Protein AF-A0A9E6BVR3-F1 (afdb_monomer)

pLDDT: mean 75.53, std 14.47, range [41.91, 92.44]

Sequence (86 aa):
MNKAALIRWLKRPRNAFAVGGDELNRIIDGGNYGWPLETLGTRYNGLPIPNTISYGRHDVYAAPVFAWLPSVAVSSLAVIDNFHES

Structure (mmCIF, N/CA/C/O backbone):
data_AF-A0A9E6BVR3-F1
#
_entry.id   AF-A0A9E6BVR3-F1
#
loop_
_atom_site.group_PDB
_atom_site.id
_atom_site.type_symbol
_atom_site.label_atom_id
_atom_site.label_alt_id
_atom_site.label_comp_id
_atom_site.label_asym_id
_atom_site.label_entity_id
_atom_site.label_seq_id
_atom_site.pdbx_PDB_ins_code
_atom_site.Cartn_x
_atom_site.Cartn_y
_atom_site.Cartn_z
_atom_site.occupancy
_atom_site.B_iso_or_equiv
_atom_site.auth_seq_id
_atom_site.auth_comp_id
_atom_site.auth_asym_id
_atom_site.auth_atom_id
_atom_site.pdbx_PDB_model_num
ATOM 1 N N . MET A 1 1 ? -19.581 -5.983 4.932 1.00 41.91 1 MET A N 1
ATOM 2 C CA . MET A 1 1 ? -18.574 -5.201 5.687 1.00 41.91 1 MET A CA 1
ATOM 3 C C . MET A 1 1 ? -17.330 -5.062 4.827 1.00 41.91 1 MET A C 1
ATOM 5 O O . MET A 1 1 ? -16.763 -6.081 4.457 1.00 41.91 1 MET A O 1
ATOM 9 N N . ASN A 1 2 ? -16.942 -3.837 4.465 1.00 44.94 2 ASN A N 1
ATOM 10 C CA . ASN A 1 2 ? -15.680 -3.589 3.762 1.00 44.94 2 ASN A CA 1
ATOM 11 C C . ASN A 1 2 ? -14.545 -3.682 4.787 1.00 44.94 2 ASN A C 1
ATOM 13 O O . ASN A 1 2 ? -14.594 -2.983 5.796 1.00 44.94 2 ASN A O 1
ATOM 17 N N . LYS A 1 3 ? -13.564 -4.558 4.570 1.00 55.47 3 LYS A N 1
ATOM 18 C CA . LYS A 1 3 ? -12.420 -4.711 5.477 1.00 55.47 3 LYS A CA 1
ATOM 19 C C . LYS A 1 3 ? -11.315 -3.752 5.027 1.00 55.47 3 LYS A C 1
ATOM 21 O O . LYS A 1 3 ? -10.928 -3.768 3.863 1.00 55.47 3 LYS A O 1
ATOM 26 N N . ALA A 1 4 ? -10.825 -2.901 5.921 1.00 59.53 4 ALA A N 1
ATOM 27 C CA . ALA A 1 4 ? -9.565 -2.191 5.710 1.00 59.53 4 ALA A CA 1
ATOM 28 C C . ALA A 1 4 ? -8.420 -3.081 6.207 1.00 59.53 4 ALA A C 1
ATOM 30 O O . ALA A 1 4 ? -8.57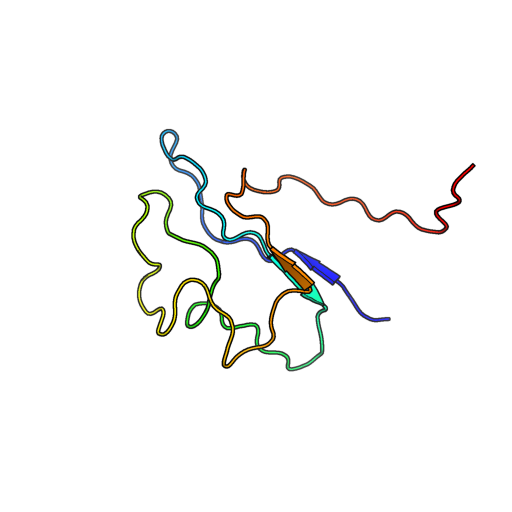9 -3.776 7.212 1.00 59.53 4 ALA A O 1
ATOM 31 N N . ALA A 1 5 ? -7.287 -3.083 5.508 1.00 60.81 5 ALA A N 1
ATOM 32 C CA . ALA A 1 5 ? -6.101 -3.810 5.945 1.00 60.81 5 ALA A CA 1
ATOM 33 C C . ALA A 1 5 ? -4.851 -2.944 5.785 1.00 60.81 5 ALA A C 1
ATOM 35 O O . ALA A 1 5 ? -4.712 -2.200 4.812 1.00 60.81 5 ALA A O 1
ATOM 36 N N . LEU A 1 6 ? -3.938 -3.077 6.7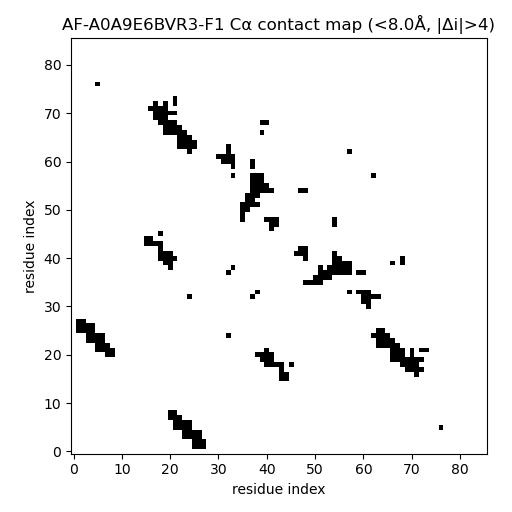48 1.00 57.66 6 LEU A N 1
ATOM 37 C CA . LEU A 1 6 ? -2.575 -2.579 6.637 1.00 57.66 6 LEU A CA 1
ATOM 38 C C . LEU A 1 6 ? -1.735 -3.669 5.970 1.00 57.66 6 LEU A C 1
ATOM 40 O O . LEU A 1 6 ? -1.596 -4.766 6.518 1.00 57.66 6 LEU A O 1
ATOM 44 N N . ILE A 1 7 ? -1.181 -3.375 4.798 1.00 61.00 7 ILE A N 1
ATOM 45 C CA . ILE A 1 7 ? -0.228 -4.266 4.134 1.00 61.00 7 ILE A CA 1
ATOM 46 C C . ILE A 1 7 ? 1.175 -3.737 4.449 1.00 61.00 7 ILE A C 1
ATOM 48 O O . ILE A 1 7 ? 1.485 -2.585 4.171 1.00 61.00 7 ILE A O 1
ATOM 52 N N . ARG A 1 8 ? 2.011 -4.576 5.072 1.00 58.03 8 ARG A N 1
ATOM 53 C CA . ARG A 1 8 ? 3.373 -4.239 5.520 1.00 58.03 8 ARG A CA 1
ATOM 54 C C . ARG A 1 8 ? 4.403 -5.083 4.769 1.00 58.03 8 ARG A C 1
ATOM 56 O O . ARG A 1 8 ? 4.244 -6.301 4.715 1.00 58.03 8 ARG A O 1
ATOM 63 N N . TRP A 1 9 ? 5.510 -4.486 4.313 1.00 57.25 9 TRP A N 1
ATOM 64 C CA . TRP A 1 9 ? 6.574 -5.208 3.595 1.00 57.25 9 TRP A CA 1
ATOM 65 C C . TRP A 1 9 ? 7.978 -5.099 4.241 1.00 57.25 9 TRP A C 1
ATOM 67 O O . TRP A 1 9 ? 8.430 -4.027 4.619 1.00 57.25 9 TRP A O 1
ATOM 77 N N . LEU A 1 10 ? 8.619 -6.279 4.347 1.00 48.56 10 LEU A N 1
ATOM 78 C CA . LEU A 1 10 ? 10.003 -6.696 4.689 1.00 48.56 10 LEU A CA 1
ATOM 79 C C . LEU A 1 10 ? 10.778 -6.112 5.905 1.00 48.56 10 LEU A C 1
ATOM 81 O O . LEU A 1 10 ? 10.724 -4.948 6.271 1.00 48.56 10 LEU A O 1
ATOM 85 N N . LYS A 1 11 ? 11.538 -7.017 6.552 1.00 44.34 11 LYS A N 1
ATOM 86 C CA . LYS A 1 11 ? 12.261 -6.876 7.836 1.00 44.34 11 LYS A CA 1
ATOM 87 C C . LYS A 1 11 ? 13.380 -5.818 7.834 1.00 44.34 11 LYS A C 1
ATOM 89 O O . LYS A 1 11 ? 14.150 -5.705 6.886 1.00 44.34 11 LYS A O 1
ATOM 94 N N . ARG A 1 12 ? 13.531 -5.152 8.988 1.00 47.62 12 ARG A N 1
ATOM 95 C CA . ARG A 1 12 ? 14.574 -4.162 9.318 1.00 47.62 12 ARG A CA 1
ATOM 96 C C . ARG A 1 12 ? 15.960 -4.796 9.559 1.00 47.62 12 ARG A C 1
ATOM 98 O O . ARG A 1 12 ? 16.063 -5.682 10.407 1.00 47.62 12 ARG A O 1
ATOM 105 N N . PRO A 1 13 ? 17.042 -4.266 8.967 1.00 49.22 13 PRO A N 1
ATOM 106 C CA . PRO A 1 13 ? 18.359 -4.195 9.598 1.00 49.22 13 PRO A CA 1
ATOM 107 C C . PRO A 1 13 ? 18.494 -2.903 10.434 1.00 49.22 13 PRO A C 1
ATOM 109 O O . PRO A 1 13 ? 17.850 -1.898 10.146 1.00 49.22 13 PRO A O 1
ATOM 112 N N . ARG A 1 14 ? 19.331 -2.922 11.483 1.00 47.53 14 ARG A N 1
ATOM 113 C CA . ARG A 1 14 ? 19.412 -1.894 12.553 1.00 47.53 14 ARG A CA 1
ATOM 114 C C . ARG A 1 14 ? 19.797 -0.463 12.115 1.00 47.53 14 ARG A C 1
ATOM 116 O O . ARG A 1 14 ? 19.753 0.430 12.952 1.00 47.53 14 ARG A O 1
ATOM 123 N N . ASN A 1 15 ? 20.137 -0.233 10.843 1.00 46.44 15 ASN A N 1
ATOM 124 C CA . ASN A 1 15 ? 20.804 0.994 10.381 1.00 46.44 15 ASN A CA 1
ATOM 125 C C . ASN A 1 15 ? 20.093 1.672 9.190 1.00 46.44 15 ASN A C 1
ATOM 127 O O . ASN A 1 15 ? 20.714 2.441 8.463 1.00 46.44 15 ASN A O 1
ATOM 131 N N . ALA A 1 16 ? 18.821 1.354 8.944 1.00 49.72 16 ALA A N 1
ATOM 132 C CA . ALA A 1 16 ? 18.058 1.921 7.837 1.00 49.72 16 ALA A CA 1
ATOM 133 C C . ALA A 1 16 ? 17.044 2.969 8.307 1.00 49.72 16 ALA A C 1
ATOM 135 O O . ALA A 1 16 ? 16.223 2.688 9.182 1.00 49.72 16 ALA A O 1
ATOM 136 N N . PHE A 1 17 ? 17.057 4.144 7.675 1.00 48.09 17 PHE A N 1
ATOM 137 C CA . PHE A 1 17 ? 15.948 5.091 7.751 1.00 48.09 17 PHE A CA 1
ATOM 138 C C . PHE A 1 17 ? 14.759 4.491 6.990 1.00 48.09 17 PHE A C 1
ATOM 140 O O . PHE A 1 17 ? 14.928 3.913 5.918 1.00 48.09 17 PHE A O 1
ATOM 147 N N . ALA A 1 18 ? 13.562 4.542 7.567 1.00 51.31 18 ALA A N 1
ATOM 148 C CA . ALA A 1 18 ? 12.375 4.031 6.897 1.00 51.31 18 ALA A CA 1
ATOM 149 C C . ALA A 1 18 ? 11.996 4.995 5.756 1.00 51.31 18 ALA A C 1
ATOM 151 O O . ALA A 1 18 ? 11.917 6.204 5.955 1.00 51.31 18 ALA A O 1
ATOM 152 N N . VAL A 1 19 ? 11.853 4.460 4.539 1.00 62.84 19 VAL A N 1
ATOM 153 C CA . VAL A 1 19 ? 11.736 5.251 3.299 1.00 62.84 19 VAL A CA 1
ATOM 154 C C . VAL A 1 19 ? 10.330 5.107 2.701 1.00 62.84 19 VAL A C 1
ATOM 156 O O . VAL A 1 19 ? 10.159 4.953 1.498 1.00 62.84 19 VAL A O 1
ATOM 159 N N . GLY A 1 20 ? 9.296 5.111 3.548 1.00 68.44 20 GLY A N 1
ATOM 160 C CA . GLY A 1 20 ? 7.919 4.911 3.080 1.00 68.44 20 GLY A CA 1
ATOM 161 C C . GLY A 1 20 ? 7.532 3.448 2.875 1.00 68.44 20 GLY A C 1
ATOM 162 O O . GLY A 1 20 ? 8.164 2.544 3.421 1.00 68.44 20 GLY A O 1
ATOM 163 N N . GLY A 1 21 ? 6.471 3.240 2.092 1.00 75.94 21 GLY A N 1
ATOM 164 C CA . GLY A 1 21 ? 5.948 1.915 1.737 1.00 75.94 21 GLY A CA 1
ATOM 165 C C . GLY A 1 21 ? 4.888 1.352 2.680 1.00 75.94 21 GLY A C 1
ATOM 166 O O . GLY A 1 21 ? 4.432 0.234 2.458 1.00 75.94 21 GLY A O 1
ATOM 167 N N . ASP A 1 22 ? 4.482 2.107 3.705 1.00 83.31 22 ASP A N 1
ATOM 168 C CA . ASP A 1 22 ? 3.269 1.783 4.453 1.00 83.31 22 ASP A CA 1
ATOM 169 C C . ASP A 1 22 ? 2.066 2.408 3.748 1.00 83.31 22 ASP A C 1
ATOM 171 O O . ASP A 1 22 ? 2.019 3.619 3.508 1.00 83.31 22 ASP A O 1
ATOM 175 N N . GLU A 1 23 ? 1.088 1.567 3.439 1.00 87.62 23 GLU A N 1
ATOM 176 C CA . GLU A 1 23 ? -0.086 1.917 2.651 1.00 87.62 23 GLU A CA 1
ATOM 177 C C . GLU A 1 23 ? -1.343 1.349 3.323 1.00 87.62 23 GLU A C 1
ATOM 179 O O . GLU A 1 23 ? -1.412 0.168 3.686 1.00 87.62 23 GLU A O 1
ATOM 184 N N . LEU A 1 24 ? -2.357 2.197 3.493 1.00 89.62 24 LEU A N 1
ATOM 185 C CA . LEU A 1 24 ? -3.688 1.790 3.919 1.00 89.62 24 LEU A CA 1
ATOM 186 C C . LEU A 1 24 ? -4.523 1.502 2.679 1.00 89.62 24 LEU A C 1
ATOM 188 O O . LEU A 1 24 ? -4.773 2.392 1.867 1.00 89.62 24 LEU A O 1
ATOM 192 N N . ASN A 1 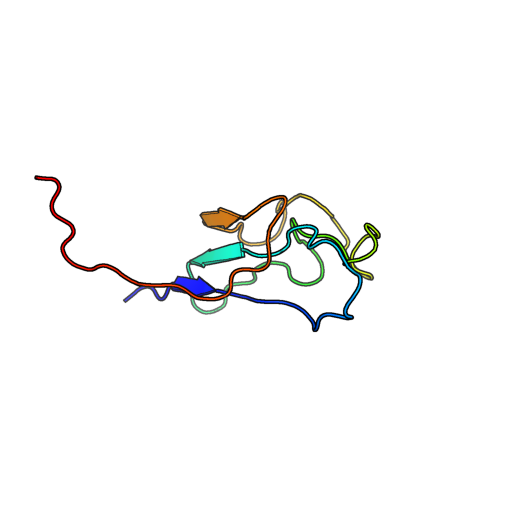25 ? -4.999 0.267 2.565 1.00 90.50 25 ASN A N 1
ATOM 193 C CA . ASN A 1 25 ? -5.795 -0.178 1.432 1.00 90.50 25 ASN A CA 1
ATOM 194 C C . ASN A 1 25 ? -7.206 -0.566 1.882 1.00 90.50 25 ASN A C 1
ATOM 196 O O . ASN A 1 25 ? -7.405 -1.241 2.900 1.00 90.50 25 ASN A O 1
ATOM 200 N N . ARG A 1 26 ? -8.208 -0.169 1.090 1.00 90.62 26 ARG A N 1
ATOM 201 C CA . ARG A 1 26 ? -9.564 -0.710 1.214 1.00 90.62 26 ARG A CA 1
ATOM 202 C C . ARG A 1 26 ? -9.608 -2.045 0.479 1.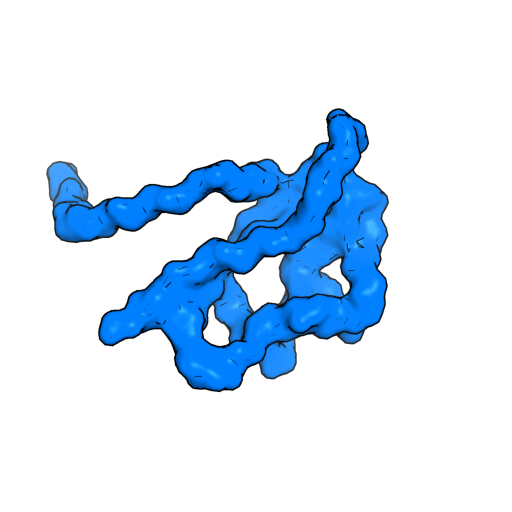00 90.62 26 ARG A C 1
ATOM 204 O O . ARG A 1 26 ? -9.515 -2.073 -0.748 1.00 90.62 26 ARG A O 1
ATOM 211 N N . ILE A 1 27 ? -9.765 -3.137 1.224 1.00 89.81 27 ILE A N 1
ATOM 212 C CA . ILE A 1 27 ? -9.743 -4.476 0.641 1.00 89.81 27 ILE A CA 1
ATOM 213 C C . ILE A 1 27 ? -11.087 -4.792 -0.010 1.00 89.81 27 ILE A C 1
ATOM 215 O O . ILE A 1 27 ? -12.142 -4.725 0.628 1.00 89.81 27 ILE A O 1
ATOM 219 N N . ILE A 1 28 ? -11.021 -5.129 -1.293 1.00 89.69 28 ILE A N 1
ATOM 220 C CA . ILE A 1 28 ? -12.126 -5.589 -2.126 1.00 89.69 28 ILE A CA 1
ATOM 221 C C . ILE A 1 28 ? -11.757 -6.993 -2.592 1.00 89.69 28 ILE A C 1
ATOM 223 O O . ILE A 1 28 ? -10.601 -7.256 -2.928 1.00 89.69 28 ILE A O 1
ATOM 227 N N . ASP A 1 29 ? -12.729 -7.899 -2.569 1.00 90.69 29 ASP A N 1
ATOM 228 C CA . ASP A 1 29 ? -12.504 -9.274 -2.999 1.00 90.69 29 ASP A CA 1
ATOM 229 C C . ASP A 1 29 ? -12.042 -9.324 -4.465 1.00 90.69 29 ASP A C 1
ATOM 231 O O . ASP A 1 29 ? -12.549 -8.585 -5.310 1.00 90.69 29 ASP A O 1
ATOM 235 N N . GLY A 1 30 ? -11.025 -10.143 -4.745 1.00 91.50 30 GLY A N 1
ATOM 236 C CA . GLY A 1 30 ? -10.348 -10.192 -6.048 1.00 91.50 30 GLY A CA 1
ATOM 237 C C . GLY A 1 30 ? -9.489 -8.965 -6.410 1.00 91.50 30 GLY A C 1
ATOM 238 O O . GLY A 1 30 ? -8.966 -8.906 -7.522 1.00 91.50 30 GLY A O 1
ATOM 239 N N . GLY A 1 31 ? -9.327 -7.988 -5.510 1.00 90.06 31 GLY A N 1
ATOM 240 C CA . GLY A 1 31 ? -8.533 -6.782 -5.753 1.00 90.06 31 GLY A CA 1
ATOM 241 C C . GLY A 1 31 ? -7.026 -7.042 -5.870 1.00 90.06 31 GLY A C 1
ATOM 242 O O . GLY A 1 31 ? -6.468 -7.883 -5.165 1.00 90.06 31 GLY A O 1
ATOM 243 N N . ASN A 1 32 ? -6.356 -6.270 -6.730 1.00 92.12 32 ASN A N 1
ATOM 244 C CA . ASN A 1 32 ? -4.899 -6.248 -6.857 1.00 92.12 32 ASN A CA 1
ATOM 245 C C . ASN A 1 32 ? -4.371 -4.837 -6.555 1.00 92.12 32 ASN A C 1
ATOM 247 O O . ASN A 1 32 ? -4.786 -3.866 -7.186 1.00 92.12 32 ASN A O 1
ATOM 251 N N . TYR A 1 33 ? -3.446 -4.760 -5.600 1.00 90.62 33 TYR A N 1
ATOM 252 C CA . TYR A 1 33 ? -2.858 -3.531 -5.054 1.00 90.62 33 TYR A CA 1
ATOM 253 C C . TYR A 1 33 ? -1.407 -3.356 -5.500 1.00 90.62 33 TYR A C 1
ATOM 255 O O . TYR A 1 33 ? -0.594 -2.761 -4.808 1.00 90.62 33 TYR A O 1
ATOM 263 N N . GLY A 1 34 ? -1.047 -3.955 -6.629 1.00 89.69 34 GLY A N 1
ATOM 264 C CA . GLY A 1 34 ? 0.164 -3.638 -7.364 1.00 89.69 34 GLY A CA 1
ATOM 265 C C . GLY A 1 34 ? 1.446 -4.224 -6.830 1.00 89.69 34 GLY A C 1
ATOM 266 O O . GLY A 1 34 ? 2.375 -4.345 -7.611 1.00 89.69 34 GLY A O 1
ATOM 267 N N . TRP A 1 35 ? 1.521 -4.687 -5.587 1.00 84.69 35 TRP A N 1
ATOM 268 C CA . TRP A 1 35 ? 2.774 -5.236 -5.078 1.00 84.69 35 TRP A CA 1
ATOM 269 C C . TRP A 1 35 ? 3.241 -6.506 -5.833 1.00 84.69 35 TRP A C 1
ATOM 271 O O . TRP A 1 35 ? 2.449 -7.440 -5.985 1.00 84.69 35 TRP A O 1
ATOM 281 N N . PRO A 1 36 ? 4.527 -6.617 -6.246 1.00 81.38 36 PRO A N 1
ATOM 282 C CA . PRO A 1 36 ? 5.618 -5.632 -6.140 1.00 81.38 36 PRO A CA 1
ATOM 283 C C . PRO A 1 36 ? 5.801 -4.745 -7.391 1.00 81.38 36 PRO A C 1
ATOM 285 O O . PRO A 1 36 ? 6.812 -4.067 -7.513 1.00 81.38 36 PRO A O 1
ATOM 288 N N . LEU A 1 37 ? 4.883 -4.800 -8.353 1.00 86.56 37 LEU A N 1
ATOM 289 C CA . LEU A 1 37 ? 4.945 -4.116 -9.648 1.00 86.56 37 LEU A CA 1
ATOM 290 C C . LEU A 1 37 ? 4.721 -2.597 -9.549 1.00 86.56 37 LEU A C 1
ATOM 292 O O . LEU A 1 37 ? 5.378 -1.855 -10.283 1.00 86.56 37 LEU A O 1
ATOM 296 N N . GLU A 1 38 ? 3.848 -2.153 -8.642 1.00 87.00 38 GLU A N 1
ATOM 297 C CA . GLU A 1 38 ? 3.630 -0.756 -8.252 1.00 87.00 38 GLU A CA 1
ATOM 298 C C . GLU A 1 38 ? 3.693 -0.606 -6.732 1.00 87.00 38 GLU A C 1
ATOM 300 O O . GLU A 1 38 ? 3.218 -1.464 -5.986 1.00 87.00 38 GLU A O 1
ATOM 305 N N . THR A 1 39 ? 4.331 0.474 -6.283 1.00 82.69 39 THR A N 1
ATOM 306 C CA . THR A 1 39 ? 4.405 0.858 -4.871 1.00 82.69 39 THR A CA 1
ATOM 307 C C . THR A 1 39 ? 4.803 2.324 -4.743 1.00 82.69 39 THR A C 1
ATOM 309 O O . THR A 1 39 ? 5.583 2.850 -5.549 1.00 82.69 39 THR A O 1
ATOM 312 N N . LEU A 1 40 ? 4.325 2.978 -3.685 1.00 82.25 40 LEU A N 1
ATOM 313 C CA . LEU A 1 40 ? 4.785 4.313 -3.305 1.00 82.25 40 LEU A CA 1
ATOM 314 C C . LEU A 1 40 ? 6.055 4.285 -2.431 1.00 82.25 40 LEU A C 1
ATOM 316 O O . LEU A 1 40 ? 6.618 5.336 -2.131 1.00 82.25 40 LEU A O 1
ATOM 320 N N . GLY A 1 41 ? 6.509 3.100 -2.009 1.00 78.62 41 GLY A N 1
ATOM 321 C CA . GLY A 1 41 ? 7.659 2.907 -1.126 1.00 78.62 41 GLY A CA 1
ATOM 322 C C . GLY A 1 41 ? 8.953 2.506 -1.829 1.00 78.62 41 GLY A C 1
ATOM 323 O O . GLY A 1 41 ? 8.962 1.964 -2.932 1.00 78.62 41 GLY A O 1
ATOM 324 N N . THR A 1 42 ? 10.078 2.730 -1.149 1.00 75.88 42 THR A N 1
ATOM 325 C CA . THR A 1 42 ? 11.437 2.397 -1.622 1.00 75.88 42 THR A CA 1
ATOM 326 C C . THR A 1 42 ? 12.096 1.389 -0.681 1.00 75.88 42 THR A C 1
ATOM 328 O O . THR A 1 42 ? 11.661 1.193 0.457 1.00 75.88 42 THR A O 1
ATOM 331 N N . ARG A 1 43 ? 13.185 0.745 -1.121 1.00 76.06 43 ARG A N 1
ATOM 332 C CA . ARG A 1 43 ? 14.027 -0.027 -0.205 1.00 76.06 43 ARG A CA 1
ATOM 333 C C . ARG A 1 43 ? 14.588 0.875 0.886 1.00 76.06 43 ARG A C 1
ATOM 335 O O . ARG A 1 43 ? 14.832 2.062 0.718 1.00 76.06 43 ARG A O 1
ATOM 342 N N . TYR A 1 44 ? 14.934 0.242 1.990 1.00 71.81 44 TYR A N 1
ATOM 343 C CA . TYR A 1 44 ? 15.598 0.868 3.127 1.00 71.81 44 TYR A CA 1
ATOM 344 C C . TYR A 1 44 ? 16.929 1.575 2.826 1.00 71.81 44 TYR A C 1
ATOM 346 O O . TYR A 1 44 ? 17.388 2.384 3.624 1.00 71.81 44 TYR A O 1
ATOM 354 N N . ASN A 1 45 ? 17.559 1.275 1.691 1.00 72.38 45 ASN A N 1
ATOM 355 C CA . ASN A 1 45 ? 18.769 1.943 1.216 1.00 72.38 45 ASN A CA 1
ATOM 356 C C . ASN A 1 45 ? 18.485 3.015 0.144 1.00 72.38 45 ASN A C 1
ATOM 358 O O . ASN A 1 45 ? 19.411 3.428 -0.547 1.00 72.38 45 ASN A O 1
ATOM 362 N N . GLY A 1 46 ? 17.223 3.422 -0.032 1.00 72.00 46 GLY A N 1
ATOM 363 C CA . GLY A 1 46 ? 16.802 4.410 -1.029 1.00 72.00 46 GLY A CA 1
ATOM 364 C C . GLY A 1 46 ? 16.742 3.882 -2.465 1.00 72.00 46 GLY A C 1
ATOM 365 O O . GLY A 1 46 ? 16.393 4.631 -3.373 1.00 72.00 46 GLY A O 1
ATOM 366 N N . LEU A 1 47 ? 17.094 2.613 -2.698 1.00 76.88 47 LEU A N 1
ATOM 367 C CA . LEU A 1 47 ? 16.994 2.012 -4.025 1.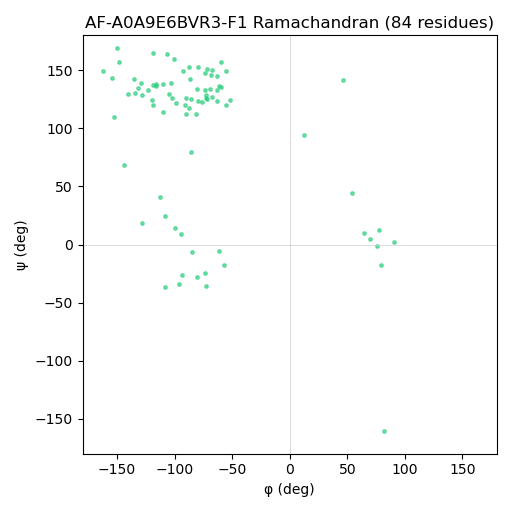00 76.88 47 LEU A CA 1
ATOM 368 C C . LEU A 1 47 ? 15.545 1.598 -4.329 1.00 76.88 47 LEU A C 1
ATOM 370 O O . LEU A 1 47 ? 14.803 1.224 -3.416 1.00 76.88 47 LEU A O 1
ATOM 374 N N . PRO A 1 48 ? 15.142 1.558 -5.607 1.00 74.88 48 PRO A N 1
ATOM 375 C CA . PRO A 1 48 ? 13.855 0.991 -5.991 1.00 74.88 48 PRO A CA 1
ATOM 376 C C . PRO A 1 48 ? 13.681 -0.457 -5.498 1.00 74.88 48 PRO A C 1
ATOM 378 O O . PRO A 1 48 ? 14.642 -1.232 -5.396 1.00 74.88 48 PRO A O 1
ATOM 381 N N . ILE A 1 49 ? 12.440 -0.853 -5.209 1.00 77.81 49 ILE A N 1
ATOM 382 C CA . ILE A 1 49 ? 12.098 -2.267 -5.010 1.00 77.81 49 ILE A CA 1
ATOM 383 C C . ILE A 1 49 ? 12.399 -3.007 -6.340 1.00 77.81 49 ILE A C 1
ATOM 385 O O . ILE A 1 49 ? 12.117 -2.468 -7.413 1.00 77.81 49 ILE A O 1
ATOM 389 N N . PRO A 1 50 ? 13.023 -4.201 -6.352 1.00 74.31 50 PRO A N 1
ATOM 390 C CA . PRO A 1 50 ? 13.338 -4.887 -7.601 1.00 74.31 50 PRO A CA 1
ATOM 391 C C . PRO A 1 50 ? 12.061 -5.430 -8.223 1.00 74.31 50 PRO A C 1
ATOM 393 O O . PRO A 1 50 ? 11.139 -5.806 -7.502 1.00 74.31 50 PRO A O 1
ATOM 396 N N . ASN A 1 51 ? 12.051 -5.534 -9.550 1.00 76.12 51 ASN A N 1
ATOM 397 C CA . ASN A 1 51 ? 10.895 -5.968 -10.339 1.00 76.12 51 ASN A CA 1
ATOM 398 C C . ASN A 1 51 ? 9.684 -5.021 -10.257 1.00 76.12 51 ASN A C 1
ATOM 400 O O . ASN A 1 51 ? 8.621 -5.361 -10.768 1.00 76.12 51 ASN A O 1
ATOM 404 N N . THR A 1 52 ? 9.850 -3.832 -9.671 1.00 74.00 52 THR A N 1
ATOM 405 C CA . THR A 1 52 ? 8.859 -2.759 -9.777 1.00 74.00 52 THR A CA 1
ATOM 406 C C . THR A 1 52 ? 8.904 -2.216 -11.197 1.00 74.00 52 THR A C 1
ATOM 408 O O . THR A 1 52 ? 9.965 -1.820 -11.681 1.00 74.00 52 THR A O 1
ATOM 411 N N . ILE A 1 53 ? 7.760 -2.197 -11.871 1.00 74.06 53 ILE A N 1
ATOM 412 C CA . ILE A 1 53 ? 7.622 -1.616 -13.212 1.00 74.06 53 ILE A CA 1
ATOM 413 C C . ILE A 1 53 ? 7.489 -0.090 -13.090 1.00 74.06 53 ILE A C 1
ATOM 415 O O . ILE A 1 53 ? 7.865 0.665 -13.986 1.00 74.06 53 ILE A O 1
ATOM 419 N N . SER A 1 54 ? 6.959 0.373 -11.958 1.00 68.94 54 SER A N 1
ATOM 420 C CA . SER A 1 54 ? 6.524 1.743 -11.761 1.00 68.94 54 SER A CA 1
ATOM 421 C C . SER A 1 54 ? 6.622 2.121 -10.272 1.00 68.94 54 SER A C 1
ATOM 423 O O . SER A 1 54 ? 5.917 1.585 -9.425 1.00 68.94 54 SER A O 1
ATOM 425 N N . TYR A 1 55 ? 7.577 2.997 -9.940 1.00 73.00 55 TYR A N 1
ATOM 426 C CA . TYR A 1 55 ? 7.892 3.415 -8.567 1.00 73.00 55 TYR A CA 1
ATOM 427 C C . TYR A 1 55 ? 7.322 4.808 -8.268 1.00 73.00 55 TYR A C 1
ATOM 429 O O . TYR A 1 55 ? 7.423 5.704 -9.108 1.00 73.00 55 TYR A O 1
ATOM 437 N N . GLY A 1 56 ? 6.767 4.998 -7.067 1.00 75.81 56 GLY A N 1
ATOM 438 C CA . GLY A 1 56 ? 6.237 6.287 -6.607 1.00 75.81 56 GLY A CA 1
ATOM 439 C C . GLY A 1 56 ? 4.864 6.644 -7.180 1.00 75.81 56 GLY A C 1
ATOM 440 O O . GLY A 1 56 ? 4.437 7.789 -7.059 1.00 75.81 56 GLY A O 1
ATOM 441 N N . ARG A 1 57 ? 4.180 5.683 -7.809 1.00 78.31 57 ARG A N 1
ATOM 442 C CA . ARG A 1 57 ? 2.849 5.855 -8.403 1.00 78.31 57 ARG A CA 1
ATOM 443 C C . ARG A 1 57 ? 2.045 4.556 -8.371 1.00 78.31 57 ARG A C 1
ATOM 445 O O . ARG A 1 57 ? 2.582 3.500 -8.041 1.00 78.31 57 ARG A O 1
ATOM 452 N N . HIS A 1 58 ? 0.762 4.685 -8.685 1.00 84.62 58 HIS A N 1
ATOM 453 C CA . HIS A 1 58 ? -0.249 3.631 -8.643 1.00 84.62 58 HIS A CA 1
ATOM 454 C C . HIS A 1 58 ? -1.220 3.849 -9.810 1.00 84.62 58 HIS A C 1
ATOM 456 O O . HIS A 1 58 ? -2.355 4.289 -9.627 1.00 84.62 58 HIS A O 1
ATOM 462 N N . ASP A 1 59 ? -0.725 3.646 -11.030 1.00 86.25 59 ASP A N 1
ATOM 463 C CA . ASP A 1 59 ? -1.455 4.001 -12.249 1.00 86.25 59 ASP A CA 1
ATOM 464 C C . ASP A 1 59 ? -2.264 2.810 -12.792 1.00 86.25 59 ASP A C 1
ATOM 466 O O . ASP A 1 59 ? -3.267 2.995 -13.483 1.00 86.25 59 ASP A O 1
ATOM 470 N N . VAL A 1 60 ? -1.829 1.580 -12.495 1.00 89.62 60 VAL A N 1
ATOM 471 C CA . VAL A 1 60 ? -2.375 0.337 -13.065 1.00 89.62 60 VAL A CA 1
ATOM 472 C C . VAL A 1 60 ? -3.183 -0.450 -12.037 1.00 89.62 60 VAL A C 1
ATOM 474 O O . VAL A 1 60 ? -4.192 -1.069 -12.381 1.00 89.62 60 VAL A O 1
ATOM 477 N N . TYR A 1 61 ? -2.745 -0.447 -10.779 1.00 90.94 61 TYR A N 1
ATOM 478 C CA . TYR A 1 61 ? -3.368 -1.215 -9.702 1.00 90.94 61 TYR A CA 1
ATOM 479 C C . TYR A 1 61 ? -4.145 -0.330 -8.736 1.00 90.94 61 TYR A C 1
ATOM 481 O O . TYR A 1 61 ? -3.947 0.882 -8.688 1.00 90.94 61 TYR A O 1
ATOM 489 N N . ALA A 1 62 ? -5.015 -0.943 -7.928 1.00 92.00 62 ALA A N 1
ATOM 490 C CA . ALA A 1 62 ? -5.823 -0.212 -6.961 1.00 92.00 62 ALA A CA 1
ATOM 491 C C . ALA A 1 62 ? -4.932 0.621 -6.026 1.00 92.00 62 ALA A C 1
ATOM 493 O O . ALA A 1 62 ? -4.079 0.074 -5.329 1.00 92.00 62 ALA A O 1
ATOM 494 N N . ALA A 1 63 ? -5.146 1.937 -6.038 1.00 90.50 63 ALA A N 1
ATOM 495 C CA . ALA A 1 63 ? -4.384 2.876 -5.233 1.00 90.50 63 ALA A CA 1
ATOM 496 C C . ALA A 1 63 ? -4.779 2.793 -3.747 1.00 90.50 63 ALA A C 1
ATOM 498 O O . ALA A 1 63 ? -5.955 2.554 -3.429 1.00 90.50 63 ALA A O 1
ATOM 499 N N . PRO A 1 64 ? -3.832 3.040 -2.826 1.00 90.00 64 PRO A N 1
ATOM 500 C CA . PRO A 1 64 ? -4.142 3.105 -1.410 1.00 90.00 64 PRO A CA 1
ATOM 501 C C . PRO A 1 64 ? -5.021 4.313 -1.090 1.00 90.00 64 PRO A C 1
ATOM 503 O O . PRO A 1 64 ? -4.933 5.365 -1.721 1.00 90.00 64 PRO A O 1
ATOM 506 N N . VAL A 1 65 ? -5.851 4.182 -0.055 1.00 92.44 65 VAL A N 1
ATOM 507 C CA . VAL A 1 65 ? -6.642 5.313 0.459 1.00 92.44 65 VAL A CA 1
ATOM 508 C C . VAL A 1 65 ? -5.770 6.308 1.219 1.00 92.44 65 VAL A C 1
ATOM 510 O O . VAL A 1 65 ? -6.122 7.478 1.337 1.00 92.44 65 VAL A O 1
ATOM 513 N N . PHE A 1 66 ? -4.640 5.841 1.746 1.00 88.31 66 PHE A N 1
ATOM 514 C CA . PHE A 1 66 ? -3.647 6.671 2.403 1.00 88.31 66 PHE A CA 1
ATOM 515 C C . PHE A 1 66 ? -2.277 6.002 2.316 1.00 88.31 66 PHE A C 1
ATOM 517 O O . PHE A 1 66 ? -2.176 4.783 2.446 1.00 88.31 66 PHE A O 1
ATOM 524 N N . ALA A 1 67 ? -1.224 6.791 2.141 1.00 85.62 67 ALA A N 1
ATOM 525 C CA . ALA A 1 67 ? 0.149 6.308 2.162 1.00 85.62 67 ALA A CA 1
ATOM 526 C C . ALA A 1 67 ? 0.991 7.198 3.070 1.00 85.62 67 ALA A C 1
ATOM 528 O O . ALA A 1 67 ? 0.915 8.425 3.003 1.00 85.62 67 ALA A O 1
ATOM 529 N N . TRP A 1 68 ? 1.807 6.578 3.917 1.00 82.00 68 TRP A N 1
ATOM 530 C CA . TRP A 1 68 ? 2.725 7.308 4.783 1.00 82.00 68 TRP A CA 1
ATOM 531 C C . TRP A 1 68 ? 4.052 7.498 4.051 1.00 82.00 68 TRP A C 1
ATOM 533 O O . TRP A 1 68 ? 4.773 6.536 3.791 1.00 82.00 68 TRP A O 1
ATOM 543 N N . LEU A 1 69 ? 4.385 8.745 3.707 1.00 77.38 69 LEU A N 1
ATOM 544 C CA . LEU A 1 69 ? 5.615 9.099 2.994 1.00 77.38 69 LEU A CA 1
ATOM 545 C C . LEU A 1 69 ? 6.216 10.405 3.551 1.00 77.38 69 LEU A C 1
ATOM 547 O O . LEU A 1 69 ? 5.498 11.402 3.615 1.00 77.38 69 LEU A O 1
ATOM 551 N N . PRO A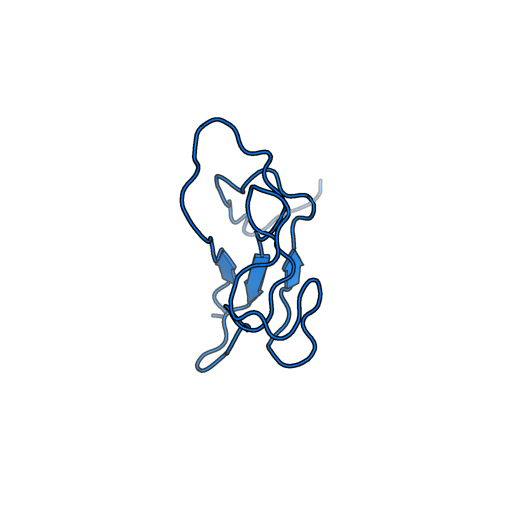 1 70 ? 7.520 10.439 3.897 1.00 71.12 70 PRO A N 1
ATOM 552 C CA . PRO A 1 70 ? 8.384 9.290 4.189 1.00 71.12 70 PRO A CA 1
ATOM 553 C C . PRO A 1 70 ? 7.923 8.601 5.488 1.00 71.12 70 PRO A C 1
ATOM 555 O O . PRO A 1 70 ? 7.755 9.250 6.517 1.00 71.12 70 PRO A O 1
ATOM 558 N N . SER A 1 71 ? 7.675 7.289 5.455 1.00 64.12 71 SER A N 1
ATOM 559 C CA . SER A 1 71 ? 7.097 6.591 6.615 1.00 64.12 71 SER A CA 1
ATOM 560 C C . SER A 1 71 ? 8.138 6.263 7.672 1.00 64.12 71 SER A C 1
ATOM 562 O O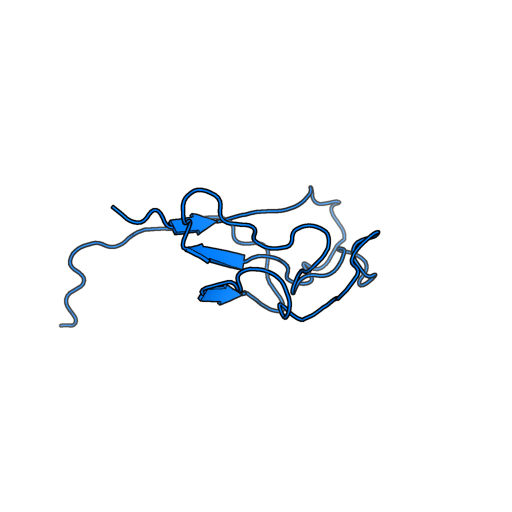 . SER A 1 71 ? 9.147 5.635 7.362 1.00 64.12 71 SER A O 1
ATOM 564 N N . VAL A 1 72 ? 7.819 6.537 8.937 1.00 61.19 72 VAL A N 1
ATOM 565 C CA . VAL A 1 72 ? 8.391 5.840 10.093 1.00 61.19 72 VAL A CA 1
ATOM 566 C C . VAL A 1 72 ? 7.549 4.583 10.339 1.00 61.19 72 VAL A C 1
ATOM 568 O O . VAL A 1 72 ? 6.676 4.599 11.193 1.00 61.19 72 VAL A O 1
ATOM 571 N N . ALA A 1 73 ? 7.788 3.523 9.556 1.00 72.25 73 ALA A N 1
ATOM 572 C CA . ALA A 1 73 ? 7.265 2.153 9.714 1.00 72.25 73 ALA A CA 1
ATOM 573 C C . ALA A 1 73 ? 6.110 1.989 10.734 1.00 72.25 73 ALA A C 1
ATOM 575 O O . ALA A 1 73 ? 6.388 1.782 11.924 1.00 72.25 73 ALA A O 1
ATOM 576 N N . VAL A 1 74 ? 4.854 2.037 10.269 1.00 75.62 74 VAL A N 1
ATOM 577 C CA . VAL A 1 74 ? 3.646 1.952 11.116 1.00 75.62 74 VAL A CA 1
ATOM 578 C C . VAL A 1 74 ? 3.721 0.723 12.032 1.00 75.62 74 VAL A C 1
ATOM 580 O O . VAL A 1 74 ? 3.920 -0.407 11.580 1.00 75.62 74 VAL A O 1
ATOM 583 N N . SER A 1 75 ? 3.593 0.942 13.342 1.00 79.38 75 SER A N 1
ATOM 584 C CA . SER A 1 75 ? 3.715 -0.111 14.359 1.00 79.38 75 SER A CA 1
ATOM 585 C C . SER A 1 75 ? 2.372 -0.699 14.791 1.00 79.38 75 SER A C 1
ATOM 587 O O . SER A 1 75 ? 2.302 -1.894 15.081 1.00 79.38 75 SER A O 1
ATOM 589 N N . SER A 1 76 ? 1.317 0.113 14.830 1.00 82.31 76 SER A N 1
ATOM 590 C CA . SER A 1 76 ? -0.032 -0.288 15.226 1.00 82.31 76 SER A CA 1
ATOM 591 C C . SER A 1 76 ? -1.095 0.524 14.483 1.00 82.31 76 SER A C 1
ATOM 593 O O . SER A 1 76 ? -0.839 1.628 14.007 1.00 82.31 76 SER A O 1
ATOM 595 N N . LEU A 1 77 ? -2.297 -0.045 14.391 1.00 84.44 77 LEU A N 1
ATOM 596 C CA . LEU A 1 77 ? -3.497 0.596 13.861 1.00 84.44 77 LEU A CA 1
ATOM 597 C C . LEU A 1 77 ? -4.614 0.415 14.892 1.00 84.44 77 LEU A C 1
ATOM 599 O O . LEU A 1 77 ? -4.853 -0.707 15.339 1.00 84.44 77 LEU A O 1
ATOM 603 N N . ALA A 1 78 ? -5.283 1.503 15.263 1.00 88.31 78 ALA A N 1
ATOM 604 C CA . ALA A 1 78 ? -6.479 1.470 16.096 1.00 88.31 78 ALA A CA 1
ATOM 605 C C . ALA A 1 78 ? -7.696 1.849 15.248 1.00 88.31 78 ALA A C 1
ATOM 607 O O . ALA A 1 78 ? -7.622 2.766 14.431 1.00 88.31 78 ALA A O 1
ATOM 608 N N . VAL A 1 79 ? -8.803 1.137 15.447 1.00 87.56 79 VAL A N 1
ATOM 609 C CA . VAL A 1 79 ? -10.097 1.465 14.841 1.00 87.56 79 VAL A CA 1
ATOM 610 C C . VAL A 1 79 ? -10.946 2.123 15.918 1.00 87.56 79 VAL A C 1
ATOM 612 O O . VAL A 1 79 ? -11.087 1.571 17.007 1.00 87.56 79 VAL A O 1
ATOM 615 N N . ILE A 1 80 ? -11.461 3.315 15.624 1.00 88.81 80 ILE A N 1
ATOM 616 C CA . ILE A 1 80 ? -12.358 4.051 16.514 1.00 88.81 80 ILE A CA 1
ATOM 617 C C . ILE A 1 80 ? -13.741 4.036 15.872 1.00 88.81 80 ILE A C 1
ATOM 619 O O . ILE A 1 80 ? -13.937 4.626 14.810 1.00 88.81 80 ILE A O 1
ATOM 623 N N . ASP A 1 81 ? -14.684 3.366 16.527 1.00 89.19 81 ASP A N 1
ATOM 624 C CA . ASP A 1 81 ? -16.093 3.371 16.141 1.00 89.19 81 ASP A CA 1
ATOM 625 C C . ASP A 1 81 ? -16.842 4.479 16.896 1.00 89.19 81 ASP A C 1
ATOM 627 O O . ASP A 1 81 ? -16.505 4.797 18.036 1.00 89.19 81 ASP A O 1
ATOM 631 N N . ASN A 1 82 ? -17.884 5.046 16.276 1.00 89.00 82 ASN A N 1
ATOM 632 C CA . ASN A 1 82 ? -18.749 6.078 16.872 1.00 89.00 82 ASN A CA 1
ATOM 633 C C . ASN A 1 82 ? -17.982 7.299 17.417 1.00 89.00 82 ASN A C 1
ATOM 635 O O . ASN A 1 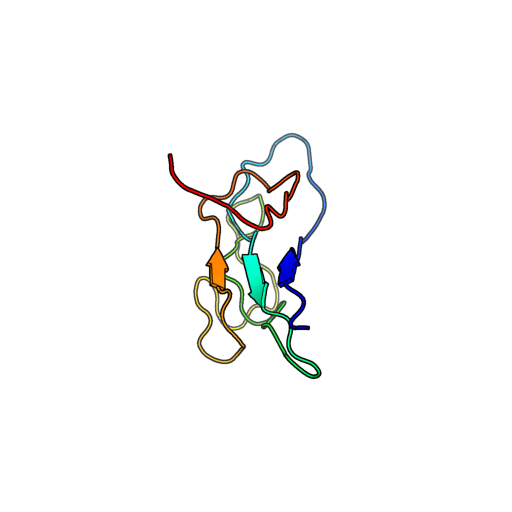82 ? -18.252 7.779 18.517 1.00 89.00 82 ASN A O 1
ATOM 639 N N . PHE A 1 83 ? -17.005 7.797 16.655 1.00 88.38 83 PHE A N 1
ATOM 640 C CA . PHE A 1 83 ? -16.304 9.030 17.003 1.00 88.38 83 PHE A CA 1
ATOM 641 C C . PHE A 1 83 ? -17.277 10.220 16.995 1.00 88.38 83 PHE A C 1
ATOM 643 O O . PHE A 1 83 ? -17.929 10.489 15.986 1.00 88.38 83 PHE A O 1
ATOM 650 N N . HIS A 1 84 ? -17.359 10.923 18.123 1.00 86.94 84 HIS A N 1
ATOM 651 C CA . HIS A 1 84 ? -18.114 12.161 18.278 1.00 86.94 84 HIS A CA 1
ATOM 652 C C . HIS A 1 84 ? -17.141 13.275 18.648 1.00 86.94 84 HIS A C 1
ATOM 654 O O . HIS A 1 84 ? -16.457 13.184 19.669 1.00 86.94 84 HIS A O 1
ATOM 660 N N . GLU A 1 85 ? -17.077 14.312 17.819 1.00 82.12 85 GLU A N 1
ATOM 661 C CA . GLU A 1 85 ? -16.375 15.541 18.178 1.00 82.12 85 GLU A CA 1
ATOM 662 C C . GLU A 1 85 ? -17.207 16.281 19.232 1.00 82.12 85 GLU A C 1
ATOM 664 O O . GLU A 1 85 ? -18.421 16.428 19.078 1.00 82.12 85 GLU A O 1
ATOM 669 N N . SER A 1 86 ? -16.558 16.653 20.337 1.00 77.38 86 SER A N 1
ATOM 670 C CA . SER A 1 86 ? -17.151 17.423 21.438 1.00 77.38 86 SER A CA 1
ATOM 671 C C . SER A 1 86 ? -17.375 18.879 21.067 1.00 77.38 86 SER A C 1
ATOM 673 O O . SER A 1 86 ? -16.427 19.444 20.473 1.00 77.38 86 SER A O 1
#

Mean predicted aligned error: 8.46 Å

Foldseek 3Di:
DFDKDWDDDDDDDPDFDQAWFTFIAGDDPPFDQCPPQETLGDPSVRHRDPNHVYYNDRDPGDHGPDTDGSDPGDDDDDDDPPDDDD

Solvent-accessible surface area (backbone atoms only — not comparable to full-atom values): 5629 Å² total; per-residue (Å²): 133,82,48,73,47,81,56,80,79,85,88,84,65,101,86,53,62,57,42,25,45,42,36,38,33,77,53,52,91,94,65,55,63,32,76,65,38,25,35,72,30,39,33,56,84,73,43,76,53,80,79,40,81,41,77,67,44,57,90,87,32,58,61,56,80,42,68,42,77,76,16,80,70,83,86,79,85,87,86,80,79,89,82,73,89,131

Radius of gyration: 14.39 Å; Cα contacts (8 Å, |Δi|>4): 143; chains: 1; bounding box: 40×28×35 Å

Secondary structure (DSSP, 8-state):
-PEEEEE---PPPTT------EEEEEE-TT--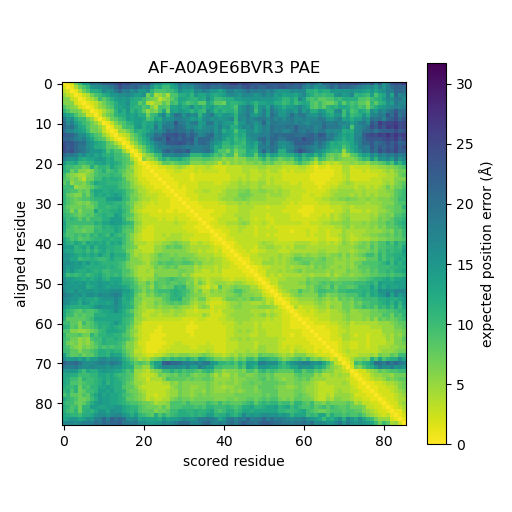--TTTEES---TTSPPPTT-SEES--SSSPPPSEEETT-----------S----

Nearest PDB structures (foldseek):
  7cdy-assembly1_A  TM=8.105E-01  e=2.816E-03  Serratia sp. FS14
  7cdy-assembly2_B  TM=8.600E-01  e=5.481E-03  Serratia sp. FS14
  2g8s-assembly2_B  TM=8.745E-01  e=8.737E-03  Escherichia coli K-12